Protein AF-A0A381DKE2-F1 (afdb_monomer)

Organism: NCBI:txid32024

pLDDT: mean 76.67, std 18.4, range [36.5, 98.44]

Nearest PDB structures (foldseek):
  4m34-assembly1_A  TM=2.739E-01  e=2.394E+00  Mycolicibacterium smegmatis MC2 155
  8e2i-assembly1_F  TM=2.859E-01  e=5.414E+00  Homo sapiens

Sequence (138 aa):
MNLGLMITIAAMVAIVMYIQINKLTKKIDEDPNDTSVYNKFCEAINNELMGFKEQFLNDESLNLISKSEFDSKIDDFIKELKFIQTMNANRKDSKIWENSLFTFLDKIDKFINTNTKNGEENADRLRNNLMLTYKKEM

Solvent-accessible surface area (backbone atoms only — not comparable to full-atom values): 7718 Å² total; per-residue (Å²): 137,62,78,77,63,79,63,62,53,71,52,47,57,52,45,55,49,55,63,43,48,62,55,47,50,58,53,28,72,76,42,58,76,66,57,63,64,59,53,54,50,50,51,53,52,50,52,52,51,52,50,49,56,67,67,48,77,44,47,88,49,31,67,80,51,49,42,68,58,49,46,54,51,47,53,50,49,51,52,52,50,54,48,54,49,62,74,39,71,86,51,71,47,65,67,60,52,48,54,52,50,52,59,50,49,55,53,52,40,52,49,42,34,65,34,30,61,64,10,65,61,54,30,51,48,54,55,50,51,55,51,51,5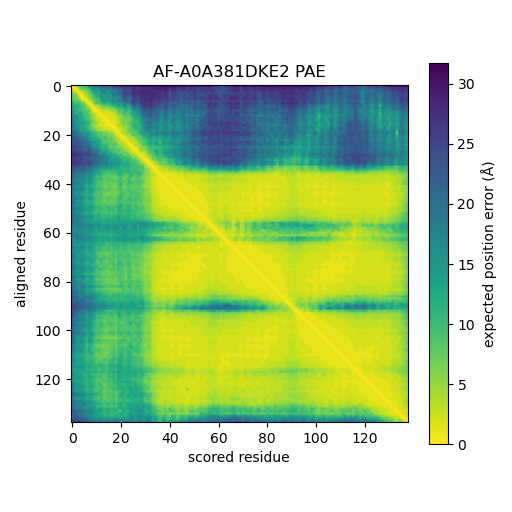4,51,66,71,79,107

Structure (mmCIF, N/CA/C/O backbone):
data_AF-A0A381DKE2-F1
#
_entry.id   AF-A0A381DKE2-F1
#
loop_
_atom_site.group_PDB
_atom_site.id
_atom_site.type_symbol
_atom_site.label_atom_id
_atom_site.label_alt_id
_atom_site.label_comp_id
_atom_site.label_asym_id
_atom_site.label_entity_id
_atom_site.label_seq_id
_atom_site.pdbx_PDB_ins_code
_atom_site.Cartn_x
_atom_site.Cartn_y
_atom_site.Cartn_z
_atom_site.occupancy
_atom_site.B_iso_or_equiv
_atom_site.auth_seq_id
_atom_site.auth_comp_id
_atom_site.auth_asym_id
_atom_site.auth_atom_id
_atom_site.pdbx_PDB_model_num
ATOM 1 N N . MET A 1 1 ? -10.832 -22.334 9.870 1.00 43.00 1 MET A N 1
ATOM 2 C CA . MET A 1 1 ? -9.528 -21.766 9.470 1.00 43.00 1 MET A CA 1
ATOM 3 C C . MET A 1 1 ? -8.813 -22.823 8.642 1.00 43.00 1 MET A C 1
ATOM 5 O O . MET A 1 1 ? -8.407 -23.835 9.195 1.00 43.00 1 MET A O 1
ATOM 9 N N . ASN A 1 2 ? -8.831 -22.687 7.314 1.00 36.50 2 ASN A N 1
ATOM 10 C CA . ASN A 1 2 ? -8.395 -23.739 6.395 1.00 36.50 2 ASN A CA 1
ATOM 11 C C . ASN A 1 2 ? -6.959 -23.442 5.945 1.00 36.50 2 ASN A C 1
ATOM 13 O O . ASN A 1 2 ? -6.713 -22.413 5.320 1.00 36.50 2 ASN A O 1
ATOM 17 N N . LEU A 1 3 ? -6.020 -24.333 6.269 1.00 38.75 3 LEU A N 1
ATOM 18 C CA . LEU A 1 3 ? -4.583 -24.176 6.000 1.00 38.75 3 LEU A CA 1
ATOM 19 C C . LEU A 1 3 ? -4.277 -23.967 4.499 1.00 38.75 3 LEU A C 1
ATOM 21 O O . LEU A 1 3 ? -3.281 -23.342 4.150 1.00 38.75 3 LEU A O 1
ATOM 25 N N . GLY A 1 4 ? -5.172 -24.427 3.616 1.00 37.81 4 GLY A N 1
ATOM 26 C CA . GLY A 1 4 ? -5.076 -24.240 2.165 1.00 37.81 4 GLY A CA 1
ATOM 27 C C . GLY A 1 4 ? -5.299 -22.806 1.661 1.00 37.81 4 GLY A C 1
ATOM 28 O O . GLY A 1 4 ? -4.842 -22.502 0.568 1.00 37.81 4 GLY A O 1
ATOM 29 N N . LEU A 1 5 ? -5.942 -21.919 2.436 1.00 43.44 5 LEU A N 1
ATOM 30 C CA . LEU A 1 5 ? -6.198 -20.520 2.035 1.00 43.44 5 LEU A CA 1
ATOM 31 C C . LEU A 1 5 ? -5.060 -19.560 2.423 1.00 43.44 5 LEU A C 1
ATOM 33 O O . LEU A 1 5 ? -4.839 -18.560 1.745 1.00 43.44 5 LEU A O 1
ATOM 37 N N . MET A 1 6 ? -4.274 -19.891 3.455 1.00 43.72 6 MET A N 1
ATOM 38 C CA . MET A 1 6 ? -3.116 -19.081 3.871 1.00 43.72 6 MET A CA 1
ATOM 39 C C . MET A 1 6 ? -1.953 -19.122 2.865 1.00 43.72 6 MET A C 1
ATOM 41 O O . MET A 1 6 ? -1.074 -18.266 2.915 1.00 43.72 6 MET A O 1
ATOM 45 N N . ILE A 1 7 ? -1.942 -20.088 1.939 1.00 41.53 7 ILE A N 1
ATOM 46 C CA . ILE A 1 7 ? -0.873 -20.245 0.939 1.00 41.53 7 ILE A CA 1
ATOM 47 C C . ILE A 1 7 ? -1.134 -19.418 -0.338 1.00 41.53 7 ILE A C 1
ATOM 49 O O . ILE A 1 7 ? -0.214 -19.202 -1.124 1.00 41.53 7 ILE A O 1
ATOM 53 N N . THR A 1 8 ? -2.337 -18.884 -0.568 1.00 51.84 8 THR A N 1
ATOM 54 C CA . THR A 1 8 ? -2.734 -18.522 -1.943 1.00 51.84 8 THR A CA 1
ATOM 55 C C . THR A 1 8 ? -2.773 -17.045 -2.333 1.00 51.84 8 THR A C 1
ATOM 57 O O . THR A 1 8 ? -3.066 -16.788 -3.494 1.00 51.84 8 THR A O 1
ATOM 60 N N . ILE A 1 9 ? -2.412 -16.065 -1.493 1.00 47.19 9 ILE A N 1
ATOM 61 C CA . ILE A 1 9 ? -2.517 -14.644 -1.923 1.00 47.19 9 ILE A CA 1
ATOM 62 C C . ILE A 1 9 ? -1.202 -13.853 -1.855 1.00 47.19 9 ILE A C 1
ATOM 64 O O . ILE A 1 9 ? -0.867 -13.158 -2.817 1.00 47.19 9 ILE A O 1
ATOM 68 N N . ALA A 1 10 ? -0.365 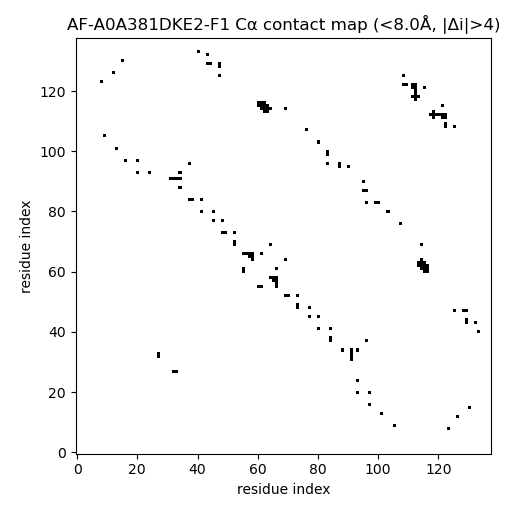-14.058 -0.833 1.00 45.19 10 ALA A N 1
ATOM 69 C CA . ALA A 1 10 ? 1.006 -13.525 -0.829 1.00 45.19 10 ALA A CA 1
ATOM 70 C C . ALA A 1 10 ? 1.831 -14.067 -2.016 1.00 45.19 10 ALA A C 1
ATOM 72 O O . ALA A 1 10 ? 2.601 -13.338 -2.644 1.00 45.19 10 ALA A O 1
ATOM 73 N N . ALA A 1 11 ? 1.586 -15.329 -2.391 1.00 52.59 11 ALA A N 1
ATOM 74 C CA . ALA A 1 11 ? 2.143 -15.929 -3.593 1.00 52.59 11 ALA A CA 1
ATOM 75 C C . ALA A 1 11 ? 1.633 -15.241 -4.867 1.00 52.59 11 ALA A C 1
ATOM 77 O O . ALA A 1 11 ? 2.424 -15.046 -5.773 1.00 52.59 11 ALA A O 1
ATOM 78 N N . MET A 1 12 ? 0.369 -14.805 -4.950 1.00 50.06 12 MET A N 1
ATOM 79 C CA . MET A 1 12 ? -0.143 -14.121 -6.147 1.00 50.06 12 MET A CA 1
ATOM 80 C C . MET A 1 12 ? 0.467 -12.731 -6.343 1.00 50.06 12 MET A C 1
ATOM 82 O O . MET A 1 12 ? 0.810 -12.389 -7.467 1.00 50.06 12 MET A O 1
ATOM 86 N N . VAL A 1 13 ? 0.685 -11.95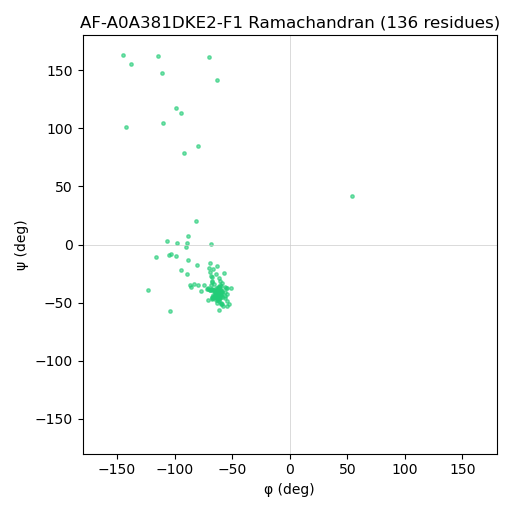5 -5.281 1.00 50.75 13 VAL A N 1
ATOM 87 C CA . VAL A 1 13 ? 1.357 -10.643 -5.374 1.00 50.75 13 VAL A CA 1
ATOM 88 C C . VAL A 1 13 ? 2.824 -10.809 -5.781 1.00 50.75 13 VAL A C 1
ATOM 90 O O . VAL A 1 13 ? 3.302 -10.118 -6.682 1.00 50.75 13 VAL A O 1
ATOM 93 N N . ALA A 1 14 ? 3.513 -11.790 -5.189 1.00 50.75 14 ALA A N 1
ATOM 94 C CA . ALA A 1 14 ? 4.873 -12.166 -5.566 1.00 50.75 14 ALA A CA 1
ATOM 95 C C . ALA A 1 14 ? 4.955 -12.705 -7.004 1.00 50.75 14 ALA A C 1
ATOM 97 O O . ALA A 1 14 ? 5.873 -12.350 -7.730 1.00 50.75 14 ALA A O 1
ATOM 98 N N . ILE A 1 15 ? 3.992 -13.523 -7.439 1.00 51.44 15 ILE A N 1
ATOM 99 C CA . ILE A 1 15 ? 3.915 -14.117 -8.783 1.00 51.44 15 ILE A CA 1
ATOM 100 C C . ILE A 1 15 ? 3.557 -13.058 -9.830 1.00 51.44 15 ILE A C 1
ATOM 102 O O . ILE A 1 15 ? 4.110 -13.082 -10.921 1.00 51.44 15 ILE A O 1
ATOM 106 N N . VAL A 1 16 ? 2.678 -12.102 -9.527 1.00 51.00 16 VAL A N 1
ATOM 107 C CA . VAL A 1 16 ? 2.321 -10.999 -10.436 1.00 51.00 16 VAL A CA 1
ATOM 108 C C . VAL A 1 16 ? 3.469 -10.007 -10.578 1.00 51.00 16 VAL A C 1
ATOM 110 O O . VAL A 1 16 ? 3.715 -9.550 -11.696 1.00 51.00 16 VAL A O 1
ATOM 113 N N . MET A 1 17 ? 4.205 -9.724 -9.496 1.00 51.91 17 MET A N 1
ATOM 114 C CA . MET A 1 17 ? 5.487 -9.030 -9.602 1.00 51.91 17 MET A CA 1
ATOM 115 C C . MET A 1 17 ? 6.463 -9.876 -10.433 1.00 51.91 17 MET A C 1
ATOM 117 O O . MET A 1 17 ? 6.868 -9.437 -11.497 1.00 51.91 17 MET A O 1
ATOM 121 N N . TYR A 1 18 ? 6.741 -11.130 -10.072 1.00 49.62 18 TYR A N 1
ATOM 122 C CA . TYR A 1 18 ? 7.695 -12.018 -10.760 1.00 49.62 18 TYR A CA 1
ATOM 123 C C . TYR A 1 18 ? 7.422 -12.229 -12.265 1.00 49.62 18 TYR A C 1
ATOM 125 O O . TYR A 1 18 ? 8.335 -12.148 -13.087 1.00 49.62 18 TYR A O 1
ATOM 133 N N . ILE A 1 19 ? 6.168 -12.460 -12.666 1.00 53.06 19 ILE A N 1
ATOM 134 C CA . ILE A 1 19 ? 5.773 -12.664 -14.072 1.00 53.06 19 ILE A CA 1
ATOM 135 C C . ILE A 1 19 ? 5.957 -11.379 -14.892 1.00 53.06 19 ILE A C 1
ATOM 137 O O . ILE A 1 19 ? 6.271 -11.450 -16.083 1.00 53.06 19 ILE A O 1
ATOM 141 N N . GLN A 1 20 ? 5.772 -10.206 -14.283 1.00 45.78 20 GLN A N 1
ATOM 142 C CA . GLN A 1 20 ? 5.862 -8.924 -14.983 1.00 45.78 20 GLN A CA 1
ATOM 143 C C . GLN A 1 20 ? 7.247 -8.285 -14.890 1.00 45.78 20 GLN A C 1
ATOM 145 O O . GLN A 1 20 ? 7.621 -7.576 -15.816 1.00 45.78 20 GLN A O 1
ATOM 150 N N . ILE A 1 21 ? 8.055 -8.657 -13.897 1.00 49.69 21 ILE A N 1
ATOM 151 C CA . ILE A 1 21 ? 9.501 -8.420 -13.839 1.00 49.69 21 ILE A CA 1
ATOM 152 C C . ILE A 1 21 ? 10.179 -8.969 -15.094 1.00 49.69 21 ILE A C 1
ATOM 154 O O . ILE A 1 21 ? 10.956 -8.263 -15.719 1.00 49.69 21 ILE A O 1
ATOM 158 N N . ASN A 1 22 ? 9.816 -10.164 -15.570 1.00 44.88 22 ASN A N 1
ATOM 159 C CA . ASN A 1 22 ? 10.382 -10.705 -16.814 1.00 44.88 22 ASN A CA 1
ATOM 160 C C . ASN A 1 22 ? 9.931 -9.969 -18.092 1.00 44.88 22 ASN A C 1
ATOM 162 O O . ASN A 1 22 ? 10.628 -10.029 -19.104 1.00 44.88 22 ASN A O 1
ATOM 166 N N . LYS A 1 23 ? 8.777 -9.285 -18.088 1.00 50.22 23 LYS A N 1
ATOM 167 C CA . LYS A 1 23 ? 8.326 -8.460 -19.229 1.00 50.22 23 LYS A CA 1
ATOM 168 C C . LYS A 1 23 ? 8.876 -7.034 -19.165 1.00 50.22 23 LYS A C 1
ATOM 170 O O . LYS A 1 23 ? 9.203 -6.475 -20.205 1.00 50.22 23 LYS A O 1
ATOM 175 N N . LEU A 1 24 ? 9.021 -6.484 -17.963 1.00 47.03 24 LEU A N 1
ATOM 176 C CA . LEU A 1 24 ? 9.695 -5.217 -17.708 1.00 47.03 24 LEU A CA 1
ATOM 177 C C . LEU A 1 24 ? 11.182 -5.305 -17.979 1.00 47.03 24 LEU A C 1
ATOM 179 O O . LEU A 1 24 ? 11.698 -4.451 -18.677 1.00 47.03 24 LEU A O 1
ATOM 183 N N . THR A 1 25 ? 11.840 -6.370 -17.523 1.00 47.72 25 THR A N 1
ATOM 184 C CA . THR A 1 25 ? 13.248 -6.648 -17.826 1.00 47.72 25 THR A CA 1
ATOM 185 C C . THR A 1 25 ? 13.467 -6.666 -19.334 1.00 47.72 25 THR A C 1
ATOM 187 O O . THR A 1 25 ? 14.431 -6.083 -19.786 1.00 47.72 25 THR A O 1
ATOM 190 N N . LYS A 1 26 ? 12.521 -7.181 -20.136 1.00 48.31 26 LYS A N 1
ATOM 191 C CA . LYS A 1 26 ? 12.607 -7.116 -21.606 1.00 48.31 26 LYS A CA 1
ATOM 192 C C . LYS A 1 26 ? 12.476 -5.710 -22.213 1.00 48.31 26 LYS A C 1
ATOM 194 O O . LYS A 1 26 ? 13.051 -5.485 -23.266 1.00 48.31 26 LYS A O 1
ATOM 199 N N . LYS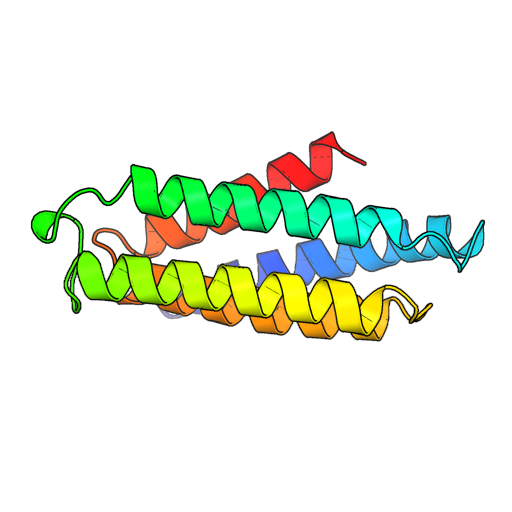 A 1 27 ? 11.722 -4.784 -21.604 1.00 48.75 27 LYS A N 1
ATOM 200 C CA . LYS A 1 27 ? 11.672 -3.363 -22.028 1.00 48.75 27 LYS A CA 1
ATOM 201 C C . LYS A 1 27 ? 12.880 -2.575 -21.503 1.00 48.75 27 LYS A C 1
ATOM 203 O O . LYS A 1 27 ? 13.403 -1.714 -22.194 1.00 48.75 27 LYS A O 1
ATOM 208 N N . ILE A 1 28 ? 13.352 -2.911 -20.306 1.00 48.84 28 ILE A N 1
ATOM 209 C CA . ILE A 1 28 ? 14.600 -2.414 -19.711 1.00 48.84 28 ILE A CA 1
ATOM 210 C C . ILE A 1 28 ? 15.810 -2.952 -20.501 1.00 48.84 28 ILE A C 1
ATOM 212 O O . ILE A 1 28 ? 16.824 -2.281 -20.593 1.00 48.84 28 ILE A O 1
ATOM 216 N N . ASP A 1 29 ? 15.712 -4.112 -21.153 1.00 48.31 29 ASP A N 1
ATOM 217 C CA . ASP A 1 29 ? 16.738 -4.600 -22.084 1.00 48.31 29 ASP A CA 1
ATOM 218 C C . ASP A 1 29 ? 16.839 -3.707 -23.344 1.00 48.31 29 ASP A C 1
ATOM 220 O O . ASP A 1 29 ? 17.885 -3.695 -23.991 1.00 48.31 29 ASP A O 1
ATOM 224 N N . GLU A 1 30 ? 15.794 -2.931 -23.683 1.00 57.44 30 GLU A N 1
ATOM 225 C CA . GLU A 1 30 ? 15.816 -1.932 -24.767 1.00 57.44 30 GLU A CA 1
ATOM 226 C C . GLU A 1 30 ? 16.369 -0.566 -24.296 1.00 57.44 30 GLU A C 1
ATOM 228 O O . GLU A 1 30 ? 17.118 0.066 -25.043 1.00 57.44 30 GLU A O 1
ATOM 233 N N . ASP A 1 31 ? 16.083 -0.138 -23.054 1.00 56.69 31 ASP A N 1
ATOM 234 C CA . ASP A 1 31 ? 16.784 0.959 -22.356 1.00 56.69 31 ASP A CA 1
ATOM 235 C C . ASP A 1 31 ? 16.963 0.654 -20.852 1.00 56.69 31 ASP A C 1
ATOM 237 O O . ASP A 1 31 ? 16.041 0.863 -20.052 1.00 56.69 31 ASP A O 1
ATOM 241 N N . PRO A 1 32 ? 18.161 0.217 -20.417 1.00 53.38 32 PRO A N 1
ATOM 242 C CA . PRO A 1 32 ? 18.411 -0.175 -19.029 1.00 53.38 32 PRO A CA 1
ATOM 243 C C . PRO A 1 32 ? 18.372 0.991 -18.030 1.00 53.38 32 PRO A C 1
ATOM 245 O O . PRO A 1 32 ? 18.590 0.798 -16.833 1.00 53.38 32 PRO A O 1
ATOM 248 N N . ASN A 1 33 ? 18.110 2.213 -18.501 1.00 54.09 33 ASN A N 1
ATOM 249 C CA . ASN A 1 33 ? 17.965 3.406 -17.674 1.00 54.09 33 ASN A CA 1
ATOM 250 C C . ASN A 1 33 ? 16.510 3.777 -17.380 1.00 54.09 33 ASN A C 1
ATOM 252 O O . ASN A 1 33 ? 16.293 4.668 -16.554 1.00 54.09 33 ASN A O 1
ATOM 256 N N . ASP A 1 34 ? 15.526 3.143 -18.026 1.00 66.12 34 ASP A N 1
ATOM 257 C CA . ASP A 1 34 ? 14.123 3.516 -17.855 1.00 66.12 34 ASP A CA 1
ATOM 258 C C . ASP A 1 34 ? 13.531 2.927 -16.562 1.00 66.12 34 ASP A C 1
ATOM 260 O O . ASP A 1 34 ? 12.894 1.874 -16.531 1.00 66.12 34 ASP A O 1
ATOM 264 N N . THR A 1 35 ? 13.740 3.642 -15.456 1.00 68.69 35 THR A N 1
ATOM 265 C CA . THR A 1 35 ? 13.127 3.354 -14.150 1.00 68.69 35 THR A CA 1
ATOM 266 C C . THR A 1 35 ? 11.763 4.036 -13.974 1.00 68.69 35 THR A C 1
ATOM 268 O O . THR A 1 35 ? 11.177 3.973 -12.888 1.00 68.69 35 THR A O 1
ATOM 271 N N . SER A 1 36 ? 11.213 4.673 -15.021 1.00 76.25 36 SER A N 1
ATOM 272 C CA . SER A 1 36 ? 9.949 5.428 -14.947 1.00 76.25 36 SER A CA 1
ATOM 273 C C . SER A 1 36 ? 8.766 4.554 -14.532 1.00 76.25 36 SER A C 1
ATOM 275 O O . SER A 1 36 ? 7.873 5.008 -13.816 1.00 76.25 36 SER A O 1
ATOM 277 N N . VAL A 1 37 ? 8.806 3.274 -14.900 1.00 75.62 37 VAL A N 1
ATOM 278 C CA . VAL A 1 37 ? 7.846 2.263 -14.469 1.00 75.62 37 VAL A CA 1
ATOM 279 C C . VAL A 1 37 ? 7.726 2.173 -12.949 1.00 75.62 37 VAL A C 1
ATOM 281 O O . VAL A 1 37 ? 6.615 2.175 -12.415 1.00 75.62 37 VAL A O 1
ATOM 284 N N . TYR A 1 38 ? 8.853 2.091 -12.244 1.00 80.69 38 TYR A N 1
ATOM 285 C CA . TYR A 1 38 ? 8.839 1.934 -10.795 1.00 80.69 38 TYR A CA 1
ATOM 286 C C . TYR A 1 38 ? 8.307 3.201 -10.132 1.00 80.69 38 TYR A C 1
ATOM 288 O O . TYR A 1 38 ? 7.547 3.112 -9.172 1.00 80.69 38 TYR A O 1
ATOM 296 N N . ASN A 1 39 ? 8.604 4.373 -10.702 1.00 83.88 39 ASN A N 1
ATOM 297 C CA . ASN A 1 39 ? 8.041 5.635 -10.232 1.00 83.88 39 ASN A CA 1
ATOM 298 C C . ASN A 1 39 ? 6.511 5.670 -10.362 1.00 83.88 39 ASN A C 1
ATOM 300 O O . ASN A 1 39 ? 5.843 5.966 -9.373 1.00 83.88 39 ASN A O 1
ATOM 304 N N . LYS A 1 40 ? 5.950 5.275 -11.514 1.00 82.25 40 LYS A N 1
ATOM 305 C CA . LYS A 1 40 ? 4.489 5.155 -11.698 1.00 82.25 40 LYS A CA 1
ATOM 306 C C . LYS A 1 40 ? 3.861 4.156 -10.730 1.00 82.25 40 LYS A C 1
ATOM 308 O O . LYS A 1 40 ? 2.777 4.382 -10.199 1.00 82.25 40 LYS A O 1
ATOM 313 N N . PHE A 1 41 ? 4.536 3.037 -10.477 1.00 83.50 41 PHE A N 1
ATOM 314 C CA . PHE A 1 41 ? 4.021 2.049 -9.537 1.00 83.50 41 PHE A CA 1
ATOM 315 C C . PHE A 1 41 ? 4.025 2.573 -8.097 1.00 83.50 41 PHE A C 1
ATOM 317 O O . PHE A 1 41 ? 3.056 2.382 -7.368 1.00 83.50 41 PHE A O 1
ATOM 324 N N . CYS A 1 42 ? 5.059 3.309 -7.692 1.00 88.38 42 CYS A N 1
ATOM 325 C CA . CYS A 1 42 ? 5.057 4.009 -6.414 1.00 88.38 42 CYS A CA 1
ATOM 326 C C . CYS A 1 42 ? 3.934 5.059 -6.322 1.00 88.38 42 CYS A C 1
ATOM 328 O O . CYS A 1 42 ? 3.313 5.178 -5.270 1.00 88.38 42 CYS A O 1
ATOM 330 N N . GLU A 1 43 ? 3.612 5.782 -7.398 1.00 89.12 43 GLU A N 1
ATOM 331 C CA . GLU A 1 43 ? 2.443 6.678 -7.413 1.00 89.12 43 GLU A CA 1
ATOM 332 C C . GLU A 1 43 ? 1.135 5.910 -7.172 1.00 89.12 43 GLU A C 1
ATOM 334 O O . GLU A 1 43 ? 0.321 6.326 -6.347 1.00 89.12 43 GLU A O 1
ATOM 339 N N . ALA A 1 44 ? 0.960 4.748 -7.810 1.00 86.94 44 ALA A N 1
ATOM 340 C CA . ALA A 1 44 ? -0.198 3.884 -7.579 1.00 86.94 44 ALA A CA 1
ATOM 341 C C . ALA A 1 44 ? -0.299 3.422 -6.114 1.00 86.94 44 ALA A C 1
ATOM 343 O O . ALA A 1 44 ? -1.376 3.480 -5.522 1.00 86.94 44 ALA A O 1
ATOM 344 N N . ILE A 1 45 ? 0.821 3.021 -5.503 1.00 90.38 45 ILE A N 1
ATOM 345 C CA . ILE A 1 45 ? 0.853 2.625 -4.088 1.00 90.38 45 ILE A CA 1
ATOM 346 C C . ILE A 1 45 ? 0.501 3.804 -3.178 1.00 90.38 45 ILE A C 1
ATOM 348 O O . ILE A 1 45 ? -0.285 3.647 -2.246 1.00 90.38 45 ILE A O 1
ATOM 352 N N . ASN A 1 46 ? 1.040 4.992 -3.455 1.00 93.81 46 ASN A N 1
ATOM 353 C CA . ASN A 1 46 ? 0.705 6.195 -2.701 1.00 93.81 46 ASN A CA 1
ATOM 354 C C . ASN A 1 46 ? -0.799 6.508 -2.770 1.00 93.81 46 ASN A C 1
ATOM 356 O O . ASN A 1 46 ? -1.397 6.845 -1.751 1.00 93.81 46 ASN A O 1
ATOM 360 N N . ASN A 1 47 ? -1.420 6.359 -3.941 1.00 92.81 47 ASN A N 1
ATOM 361 C CA . ASN A 1 47 ? -2.854 6.594 -4.107 1.00 92.81 47 ASN A CA 1
ATOM 362 C C . ASN A 1 47 ? -3.703 5.600 -3.302 1.00 92.81 47 ASN A C 1
ATOM 364 O O . ASN A 1 47 ? -4.657 6.017 -2.650 1.00 92.81 47 ASN A O 1
ATOM 368 N N . GLU A 1 48 ? -3.335 4.316 -3.272 1.00 90.75 48 GLU A N 1
ATOM 369 C CA . GLU A 1 48 ? -4.022 3.325 -2.427 1.00 90.75 48 GLU A CA 1
ATOM 370 C C . GLU A 1 48 ? -3.878 3.640 -0.932 1.00 90.75 48 GLU A C 1
ATOM 372 O O . GLU A 1 48 ? -4.850 3.562 -0.180 1.00 90.75 48 GLU A O 1
ATOM 377 N N . LEU A 1 49 ? -2.682 4.049 -0.493 1.00 94.75 49 LEU A N 1
ATOM 378 C CA . LEU A 1 49 ? -2.442 4.465 0.892 1.00 94.75 49 LEU A CA 1
ATOM 379 C C . LEU A 1 49 ? -3.320 5.663 1.280 1.00 94.75 49 LEU A C 1
ATOM 381 O O . LEU A 1 49 ? -3.947 5.650 2.340 1.00 94.75 49 LEU A O 1
ATOM 385 N N . MET A 1 50 ? -3.419 6.669 0.409 1.00 94.81 50 MET A N 1
ATOM 386 C CA . MET A 1 50 ? -4.314 7.811 0.616 1.00 94.81 50 MET A CA 1
ATOM 387 C C . MET A 1 50 ? -5.785 7.380 0.656 1.00 94.81 50 MET A C 1
ATOM 389 O O . MET A 1 50 ? -6.507 7.773 1.572 1.00 94.81 50 MET A O 1
ATOM 393 N N . GLY A 1 51 ? -6.206 6.500 -0.256 1.00 93.00 51 GLY A N 1
ATOM 394 C CA . GLY A 1 51 ? -7.561 5.947 -0.277 1.00 93.00 51 GLY A CA 1
ATOM 395 C C . GLY A 1 51 ? -7.926 5.201 1.010 1.00 93.00 51 GLY A C 1
ATOM 396 O O . GLY A 1 51 ? -9.065 5.273 1.468 1.00 93.00 51 GLY A O 1
ATOM 397 N N . PHE A 1 52 ? -6.965 4.547 1.668 1.00 92.25 52 PHE A N 1
ATOM 398 C CA . PHE A 1 52 ? -7.206 3.947 2.980 1.00 92.25 52 PHE A CA 1
ATOM 399 C C . PHE A 1 52 ? -7.447 4.977 4.086 1.00 92.25 52 PHE A C 1
ATOM 401 O O . PHE A 1 52 ? -8.322 4.753 4.925 1.00 92.25 52 PHE A O 1
ATOM 408 N N . LYS A 1 53 ? -6.745 6.120 4.089 1.00 91.38 53 LYS A N 1
ATOM 409 C CA . LYS A 1 53 ? -7.033 7.200 5.054 1.00 91.38 53 LYS A CA 1
ATOM 410 C C . LYS A 1 53 ? -8.452 7.738 4.883 1.00 91.38 53 LYS A C 1
ATOM 412 O O . LYS A 1 53 ? -9.093 8.067 5.881 1.00 91.38 53 LYS A O 1
ATOM 417 N N . GLU A 1 54 ? -8.924 7.813 3.640 1.00 90.69 54 GLU A N 1
ATOM 418 C CA . GLU A 1 54 ? -10.272 8.271 3.289 1.00 90.69 54 GLU A CA 1
ATOM 419 C C . GLU A 1 54 ? -11.355 7.235 3.610 1.00 90.69 54 GLU A C 1
ATOM 421 O O . GLU A 1 54 ? -12.451 7.604 4.019 1.00 90.69 54 GLU A O 1
ATOM 426 N N . GLN A 1 55 ? -11.065 5.941 3.460 1.00 89.19 55 GLN A N 1
ATOM 427 C CA . GLN A 1 55 ? -12.019 4.877 3.777 1.00 89.19 55 GLN A CA 1
ATOM 428 C C . GLN A 1 55 ? -12.236 4.723 5.284 1.00 89.19 55 GLN A C 1
ATOM 430 O O . GLN A 1 55 ? -13.371 4.592 5.743 1.00 89.19 55 GLN A O 1
ATOM 435 N N . PHE A 1 56 ? -11.153 4.669 6.057 1.00 89.12 56 PHE A N 1
ATOM 436 C CA . PHE A 1 56 ? -11.219 4.392 7.487 1.00 89.12 56 PHE A CA 1
ATOM 437 C C . PHE A 1 56 ? -11.322 5.706 8.251 1.00 89.12 56 PHE A C 1
ATOM 439 O O . PHE A 1 56 ? -10.318 6.196 8.745 1.00 89.12 56 PHE A O 1
ATOM 446 N N . LEU A 1 57 ? -12.507 6.320 8.308 1.00 81.19 57 LEU A N 1
ATOM 447 C CA . LEU A 1 57 ? -12.692 7.658 8.898 1.00 81.19 57 LEU A CA 1
ATOM 448 C C . LEU A 1 57 ? -12.778 7.671 10.431 1.00 81.19 57 LEU A C 1
ATOM 450 O O . LEU A 1 57 ? -12.629 8.729 11.037 1.00 81.19 57 LEU A O 1
ATOM 454 N N . ASN A 1 58 ? -13.038 6.524 11.060 1.00 80.94 58 ASN A N 1
ATOM 455 C CA . ASN A 1 58 ? -13.264 6.424 12.499 1.00 80.94 58 ASN A CA 1
ATOM 456 C C . ASN A 1 58 ? -12.703 5.124 13.095 1.00 80.94 58 ASN A C 1
ATOM 458 O O . ASN A 1 58 ? -12.457 4.145 12.386 1.00 80.94 58 ASN A O 1
ATOM 462 N N . ASP A 1 59 ? -12.551 5.116 14.419 1.00 82.94 59 ASP A N 1
ATOM 463 C CA . ASP A 1 59 ? -12.034 3.973 15.184 1.00 82.94 59 ASP A CA 1
ATOM 464 C C . ASP A 1 59 ? -12.919 2.727 15.040 1.00 82.94 59 ASP A C 1
ATOM 466 O O . ASP A 1 59 ? -12.429 1.603 15.079 1.00 82.94 59 ASP A O 1
ATOM 470 N N . GLU A 1 60 ? -14.223 2.902 14.802 1.00 86.12 60 GLU A N 1
ATOM 471 C CA . GLU A 1 60 ? -15.164 1.792 14.618 1.00 86.12 60 GLU A CA 1
ATOM 472 C C . GLU A 1 60 ? -14.856 0.940 13.386 1.00 86.12 60 GLU A C 1
ATOM 474 O O . GLU A 1 60 ? -15.334 -0.187 13.299 1.00 86.12 60 GLU A O 1
ATOM 479 N N . SER A 1 61 ? -14.080 1.448 12.433 1.00 86.06 61 SER A N 1
ATOM 480 C CA . SER A 1 61 ? -13.646 0.710 11.245 1.00 86.06 61 SER A CA 1
ATOM 481 C C . SER A 1 61 ? -12.317 -0.044 11.441 1.00 86.06 61 SER A C 1
ATOM 483 O O . SER A 1 61 ? -11.879 -0.788 10.558 1.00 86.06 61 SER A O 1
ATOM 485 N N . LEU A 1 62 ? -11.704 0.099 12.620 1.00 90.56 62 LEU A N 1
ATOM 486 C CA . LEU A 1 62 ? -10.400 -0.443 12.991 1.00 90.56 62 LEU A CA 1
ATOM 487 C C . LEU A 1 62 ? -10.530 -1.499 14.102 1.00 90.56 62 LEU A C 1
ATOM 489 O O . LEU A 1 62 ? -11.560 -1.608 14.769 1.00 90.56 62 LEU A O 1
ATOM 493 N N . ASN A 1 63 ? -9.487 -2.316 14.267 1.00 87.00 63 ASN A N 1
ATOM 494 C CA . ASN A 1 63 ? -9.464 -3.403 15.254 1.00 87.00 63 ASN A CA 1
ATOM 495 C C . ASN A 1 63 ? -8.615 -3.075 16.484 1.00 87.00 63 ASN A C 1
ATOM 497 O O . ASN A 1 63 ? -9.086 -3.192 17.610 1.00 87.00 63 ASN A O 1
ATOM 501 N N . LEU A 1 64 ? -7.336 -2.755 16.264 1.00 86.00 64 LEU A N 1
ATOM 502 C CA . LEU A 1 64 ? -6.305 -2.780 17.310 1.00 86.00 64 LEU A CA 1
ATOM 503 C C . LEU A 1 64 ? -5.702 -1.410 17.617 1.00 86.00 64 LEU A C 1
ATOM 505 O O . LEU A 1 64 ? -4.959 -1.286 18.586 1.00 86.00 64 LEU A O 1
ATOM 509 N N . ILE A 1 65 ? -5.988 -0.410 16.786 1.00 92.19 65 ILE A N 1
ATOM 510 C CA . ILE A 1 65 ? -5.384 0.918 16.870 1.00 92.19 65 ILE A CA 1
ATOM 511 C C . ILE A 1 65 ? -6.439 1.996 16.653 1.00 92.19 65 ILE A C 1
ATOM 513 O O . ILE A 1 65 ? -7.455 1.756 15.996 1.00 92.19 65 ILE A O 1
ATOM 517 N N . SER A 1 66 ? -6.172 3.188 17.180 1.00 94.50 66 SER A N 1
ATOM 518 C CA . SER A 1 66 ? -6.976 4.372 16.890 1.00 94.50 66 SER A CA 1
ATOM 519 C C . SER A 1 66 ? -6.775 4.852 15.450 1.00 94.50 66 SER A C 1
ATOM 521 O O . SER A 1 66 ? -5.759 4.581 14.805 1.00 94.50 66 SER A O 1
ATOM 523 N N . LYS A 1 67 ? -7.716 5.654 14.957 1.00 93.75 67 LYS A N 1
ATOM 524 C CA . LYS A 1 67 ? -7.634 6.351 13.672 1.00 93.75 67 LYS A CA 1
ATOM 525 C C . LYS A 1 67 ? -6.389 7.228 13.577 1.00 93.75 67 LYS A C 1
ATOM 527 O O . LYS A 1 67 ? -5.723 7.231 12.547 1.00 93.75 67 LYS A O 1
ATOM 532 N N . SER A 1 68 ? -6.043 7.930 14.654 1.00 94.69 68 SER A N 1
ATOM 533 C CA . SER A 1 68 ? -4.835 8.761 14.704 1.00 94.69 68 SER A CA 1
ATOM 534 C C . SER A 1 68 ? -3.565 7.929 14.484 1.00 94.69 68 SER A C 1
ATOM 536 O O . SER A 1 68 ? -2.718 8.275 13.661 1.00 94.69 68 SER A O 1
ATOM 538 N N . GLU A 1 69 ? -3.458 6.782 15.163 1.00 96.06 69 GLU A N 1
ATOM 539 C CA . GLU A 1 69 ? -2.335 5.854 14.986 1.00 96.06 69 GLU A CA 1
ATOM 540 C C . GLU A 1 69 ? -2.321 5.231 13.587 1.00 96.06 69 GLU A C 1
ATOM 542 O O . GLU A 1 69 ? -1.253 5.103 12.984 1.00 96.06 69 GLU A O 1
ATOM 547 N N . PHE A 1 70 ? -3.495 4.887 13.047 1.00 96.56 70 PHE A N 1
ATOM 548 C CA . PHE A 1 70 ? -3.625 4.377 11.686 1.00 96.56 70 PHE A CA 1
ATOM 549 C C . PHE A 1 70 ? -3.116 5.397 10.662 1.00 96.56 70 PHE A C 1
ATOM 551 O O . PHE A 1 70 ? -2.256 5.067 9.847 1.00 96.56 70 PHE A O 1
ATOM 558 N N . ASP A 1 71 ? -3.575 6.647 10.743 1.00 96.31 71 ASP A N 1
ATOM 559 C CA . ASP A 1 71 ? -3.164 7.720 9.834 1.00 96.31 71 ASP A CA 1
ATOM 560 C C . ASP A 1 71 ? -1.678 8.028 9.934 1.00 96.31 71 ASP A C 1
ATOM 562 O O . ASP A 1 71 ? -1.010 8.143 8.905 1.00 96.31 71 ASP A O 1
ATOM 566 N N . SER A 1 72 ? -1.144 8.088 11.156 1.00 97.50 72 SER A N 1
ATOM 567 C CA . SER A 1 72 ? 0.291 8.258 11.371 1.00 97.50 72 SER A CA 1
ATOM 568 C C . SER A 1 72 ? 1.079 7.129 10.711 1.00 97.50 72 SER A C 1
ATOM 570 O O . SER A 1 72 ? 2.125 7.372 10.108 1.00 97.50 72 SER A O 1
ATOM 572 N N . LYS A 1 73 ? 0.583 5.888 10.791 1.00 97.88 73 LYS A N 1
ATOM 573 C CA . LYS A 1 73 ? 1.274 4.746 10.201 1.00 97.88 73 LYS A CA 1
ATOM 574 C C . LYS A 1 73 ? 1.218 4.754 8.676 1.00 97.88 73 LYS A C 1
ATOM 576 O O . LYS A 1 73 ? 2.221 4.429 8.039 1.00 97.88 73 LYS A O 1
ATOM 581 N N . ILE A 1 74 ? 0.094 5.170 8.092 1.00 97.62 74 ILE A N 1
ATOM 582 C CA . ILE A 1 74 ? -0.004 5.400 6.647 1.00 97.62 74 ILE A CA 1
ATOM 583 C C . ILE A 1 74 ? 0.969 6.502 6.205 1.00 97.62 74 ILE A C 1
ATOM 585 O O . ILE A 1 74 ? 1.684 6.319 5.220 1.00 97.62 74 ILE A O 1
ATOM 589 N N . ASP A 1 75 ? 1.069 7.607 6.948 1.00 97.94 75 ASP A N 1
ATOM 590 C CA . ASP A 1 75 ? 2.004 8.693 6.631 1.00 97.94 75 ASP A CA 1
ATOM 591 C C . ASP A 1 75 ? 3.466 8.228 6.6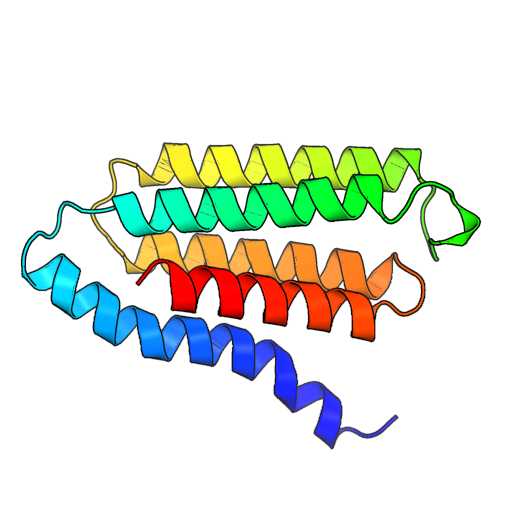88 1.00 97.94 75 ASP A C 1
ATOM 593 O O . ASP A 1 75 ? 4.287 8.629 5.859 1.00 97.94 75 ASP A O 1
ATOM 597 N N . ASP A 1 76 ? 3.801 7.344 7.628 1.00 98.44 76 ASP A N 1
ATOM 598 C CA . ASP A 1 76 ? 5.125 6.730 7.696 1.00 98.44 76 ASP A CA 1
ATOM 599 C C . ASP A 1 76 ? 5.401 5.804 6.506 1.00 98.44 76 ASP A C 1
ATOM 601 O O . ASP A 1 76 ? 6.502 5.849 5.952 1.00 98.44 76 ASP A O 1
ATOM 605 N N . PHE A 1 77 ? 4.411 5.033 6.042 1.00 98.19 77 PHE A N 1
ATOM 606 C CA . PHE A 1 77 ? 4.552 4.251 4.810 1.00 98.19 77 PHE A CA 1
ATOM 607 C C . PHE A 1 77 ? 4.756 5.142 3.584 1.00 98.19 77 PHE A C 1
ATOM 609 O O . PHE A 1 77 ? 5.624 4.856 2.762 1.00 98.19 77 PHE A O 1
ATOM 616 N N . ILE A 1 78 ? 4.032 6.258 3.472 1.00 97.69 78 ILE A N 1
ATOM 617 C CA . ILE A 1 78 ? 4.216 7.218 2.373 1.00 97.69 78 ILE A CA 1
ATOM 618 C C . ILE A 1 78 ? 5.645 7.790 2.379 1.00 97.69 78 ILE A C 1
ATOM 620 O O . ILE A 1 78 ? 6.269 7.921 1.322 1.00 97.69 78 ILE A O 1
ATOM 624 N N . LYS A 1 79 ? 6.206 8.106 3.555 1.00 98.25 79 LYS A N 1
ATOM 625 C CA . LYS A 1 79 ? 7.608 8.553 3.676 1.00 98.25 79 LYS A CA 1
ATOM 626 C C . LYS A 1 79 ? 8.593 7.450 3.280 1.00 98.25 79 LYS A C 1
ATOM 628 O O . LYS A 1 79 ? 9.544 7.730 2.550 1.00 98.25 79 LYS A O 1
ATOM 633 N N . GLU A 1 80 ? 8.369 6.215 3.731 1.00 97.69 80 GLU A N 1
ATOM 634 C CA . GLU A 1 80 ? 9.207 5.062 3.377 1.00 97.69 80 GLU A CA 1
ATOM 635 C C . GLU A 1 80 ? 9.198 4.809 1.860 1.00 97.69 80 GLU A C 1
ATOM 637 O O . GLU A 1 80 ? 10.257 4.630 1.260 1.00 97.69 80 GLU A O 1
ATOM 642 N N . LEU A 1 81 ? 8.036 4.902 1.209 1.00 95.88 81 LEU A N 1
ATOM 643 C CA . LEU A 1 81 ? 7.908 4.772 -0.243 1.00 95.88 81 LEU A CA 1
ATOM 644 C C . LEU A 1 81 ? 8.701 5.846 -0.999 1.00 95.88 81 LEU A C 1
ATOM 646 O O . LEU A 1 81 ? 9.433 5.526 -1.936 1.00 95.88 81 LEU A O 1
ATOM 650 N N . LYS A 1 82 ? 8.621 7.111 -0.564 1.00 95.19 82 LYS A N 1
ATOM 651 C CA . LYS A 1 82 ? 9.418 8.211 -1.141 1.00 95.19 82 LYS A CA 1
ATOM 652 C C . LYS A 1 82 ? 10.918 7.987 -0.973 1.00 95.19 82 LYS A C 1
ATOM 654 O O . LYS A 1 82 ? 11.705 8.323 -1.861 1.00 95.19 82 LYS A O 1
ATOM 659 N N . PHE A 1 83 ? 11.329 7.406 0.153 1.00 94.69 83 PHE A N 1
ATOM 660 C CA . PHE A 1 83 ? 12.721 7.031 0.373 1.00 94.69 83 PHE A CA 1
ATOM 661 C C . PHE A 1 83 ? 13.163 5.927 -0.595 1.00 94.69 83 PHE A C 1
ATOM 663 O O . PHE A 1 83 ? 14.210 6.070 -1.225 1.00 94.69 83 PHE A O 1
ATOM 670 N N . ILE A 1 84 ? 12.347 4.880 -0.784 1.00 91.44 84 ILE A N 1
ATOM 671 C CA . ILE A 1 84 ? 12.593 3.820 -1.778 1.00 91.44 84 ILE A CA 1
ATOM 672 C C . ILE A 1 84 ? 12.737 4.423 -3.180 1.00 91.44 84 ILE A C 1
ATOM 674 O O . ILE A 1 84 ? 13.699 4.096 -3.874 1.00 91.44 84 ILE A O 1
ATOM 678 N N . GLN A 1 85 ? 11.840 5.335 -3.574 1.00 89.81 85 GLN A N 1
ATOM 679 C CA . GLN A 1 85 ? 11.927 6.028 -4.862 1.00 89.81 85 GLN A CA 1
ATOM 680 C C . GLN A 1 85 ? 13.253 6.780 -5.012 1.00 89.81 85 GLN A C 1
ATOM 682 O O . GLN A 1 85 ? 13.989 6.573 -5.972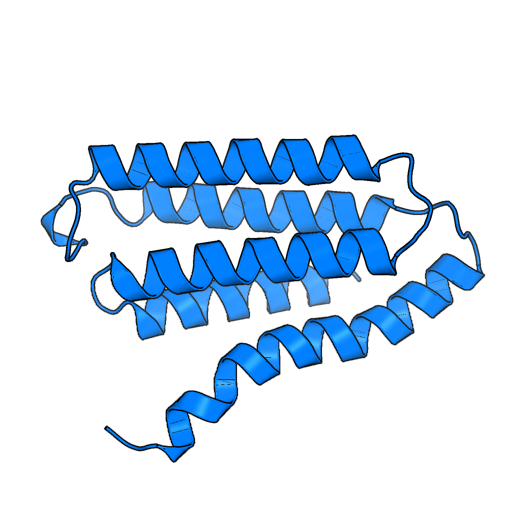 1.00 89.81 85 GLN A O 1
ATOM 687 N N . THR A 1 86 ? 13.594 7.617 -4.032 1.00 90.69 86 THR A N 1
ATOM 688 C CA . THR A 1 86 ? 14.789 8.473 -4.081 1.00 90.69 86 THR A CA 1
ATOM 689 C C . THR A 1 86 ? 16.079 7.651 -4.114 1.00 90.69 86 THR A C 1
ATOM 691 O O . THR A 1 86 ? 16.975 7.920 -4.913 1.00 90.69 86 THR A O 1
ATOM 694 N N . MET A 1 87 ? 16.180 6.623 -3.267 1.00 88.50 87 MET A N 1
ATOM 695 C CA . MET A 1 87 ? 17.383 5.792 -3.141 1.00 88.50 87 MET A CA 1
ATOM 696 C C . MET A 1 87 ? 17.662 4.935 -4.372 1.00 88.50 87 MET A C 1
ATOM 698 O O . MET A 1 87 ? 18.818 4.576 -4.625 1.00 88.50 87 MET A O 1
ATOM 702 N N . ASN A 1 88 ? 16.609 4.596 -5.113 1.00 84.12 88 ASN A N 1
ATOM 703 C CA . ASN A 1 88 ? 16.697 3.728 -6.273 1.00 84.12 88 ASN A CA 1
ATOM 704 C C . ASN A 1 88 ? 16.576 4.489 -7.605 1.00 84.12 88 ASN A C 1
ATOM 706 O O . ASN A 1 88 ? 16.903 3.915 -8.637 1.00 84.12 88 ASN A O 1
ATOM 710 N N . ALA A 1 89 ? 16.223 5.783 -7.606 1.00 77.69 89 ALA A N 1
ATOM 711 C CA . ALA A 1 89 ? 16.102 6.618 -8.812 1.00 77.69 89 ALA A CA 1
ATOM 712 C C . ALA A 1 89 ? 17.336 6.557 -9.730 1.00 77.69 89 ALA A C 1
ATOM 714 O O . ALA A 1 89 ? 17.207 6.509 -10.949 1.00 77.69 89 ALA A O 1
ATOM 715 N N . ASN A 1 90 ? 18.531 6.492 -9.136 1.00 73.12 90 ASN A N 1
ATOM 716 C CA . ASN A 1 90 ? 19.802 6.400 -9.864 1.00 73.12 90 ASN A CA 1
ATOM 717 C C . ASN A 1 90 ? 20.338 4.961 -9.980 1.00 73.12 90 ASN A C 1
ATOM 719 O O . ASN A 1 90 ? 21.425 4.746 -10.520 1.00 73.12 90 ASN A O 1
ATOM 723 N N . ARG A 1 91 ? 19.614 3.970 -9.446 1.00 70.38 91 ARG A N 1
ATOM 724 C CA . ARG A 1 91 ? 19.985 2.555 -9.511 1.00 70.38 91 ARG A CA 1
ATOM 725 C C . ARG A 1 91 ? 19.298 1.916 -10.710 1.00 70.38 91 ARG A C 1
ATOM 727 O O . ARG A 1 91 ? 18.086 1.737 -10.725 1.00 70.38 91 ARG A O 1
ATOM 734 N N . LYS A 1 92 ? 20.109 1.521 -11.688 1.00 67.94 92 LYS A N 1
ATOM 735 C CA . LYS A 1 92 ? 19.694 0.835 -12.925 1.00 67.94 92 LYS A CA 1
ATOM 736 C C . LYS A 1 92 ? 19.475 -0.672 -12.730 1.00 67.94 92 LYS A C 1
ATOM 738 O O . LYS A 1 92 ? 19.576 -1.444 -13.672 1.00 67.94 92 LYS A O 1
ATOM 743 N N . ASP A 1 93 ? 19.263 -1.101 -11.488 1.00 75.69 93 ASP A N 1
ATOM 744 C CA . ASP A 1 93 ? 19.097 -2.509 -11.140 1.00 75.69 93 ASP A CA 1
ATOM 745 C C . ASP A 1 93 ? 17.646 -2.753 -10.730 1.00 75.69 93 ASP A C 1
ATOM 747 O O . ASP A 1 93 ? 17.211 -2.380 -9.633 1.00 75.69 93 ASP A O 1
ATOM 751 N N . SER A 1 94 ? 16.908 -3.379 -11.643 1.00 74.31 94 SER A N 1
ATOM 752 C CA . SER A 1 94 ? 15.511 -3.765 -11.470 1.00 74.31 94 SER A CA 1
ATOM 753 C C . SER A 1 94 ? 15.303 -4.636 -10.231 1.00 74.31 94 SER A C 1
ATOM 755 O O . SER A 1 94 ? 14.352 -4.421 -9.482 1.00 74.31 94 SER A O 1
ATOM 757 N N . LYS A 1 95 ? 16.244 -5.533 -9.911 1.00 77.38 95 LYS A N 1
ATOM 758 C CA . LYS A 1 95 ? 16.122 -6.435 -8.756 1.00 77.38 95 LYS A CA 1
ATOM 759 C C . LYS A 1 95 ? 16.151 -5.681 -7.434 1.00 77.38 95 LYS A C 1
ATOM 761 O O . LYS A 1 95 ? 15.478 -6.077 -6.481 1.00 77.38 95 LYS A O 1
ATOM 766 N N . ILE A 1 96 ? 16.920 -4.591 -7.356 1.00 82.19 96 ILE A N 1
ATOM 767 C CA . ILE A 1 96 ? 16.970 -3.747 -6.154 1.00 82.19 96 ILE A CA 1
ATOM 768 C C . ILE A 1 96 ? 15.623 -3.051 -5.950 1.00 82.19 96 ILE A C 1
ATOM 770 O O . ILE A 1 96 ? 15.095 -3.057 -4.833 1.00 82.19 96 ILE A O 1
ATOM 774 N N . TRP A 1 97 ? 15.050 -2.495 -7.019 1.00 82.88 97 TRP A N 1
ATOM 775 C CA . TRP A 1 97 ? 13.716 -1.896 -6.985 1.00 82.88 97 TRP A CA 1
ATOM 776 C C . TRP A 1 97 ? 12.658 -2.905 -6.546 1.00 82.88 97 TRP A C 1
ATOM 778 O O . TRP A 1 97 ? 11.908 -2.654 -5.604 1.00 82.88 97 TRP A O 1
ATOM 788 N N . GLU A 1 98 ? 12.641 -4.069 -7.186 1.00 76.75 98 GLU A N 1
ATOM 789 C CA . GLU A 1 98 ? 11.655 -5.125 -6.966 1.00 76.75 98 GLU A CA 1
ATOM 790 C C . GLU A 1 98 ? 11.685 -5.656 -5.541 1.00 76.75 98 GLU A C 1
ATOM 792 O O . GLU A 1 98 ? 10.647 -5.722 -4.888 1.00 76.75 98 GLU A O 1
ATOM 797 N N . ASN A 1 99 ? 12.870 -5.978 -5.022 1.00 80.69 99 ASN A N 1
ATOM 798 C CA . ASN A 1 99 ? 13.002 -6.469 -3.657 1.00 80.69 99 ASN A CA 1
ATOM 799 C C . ASN A 1 99 ? 12.564 -5.415 -2.626 1.00 80.69 99 ASN A C 1
ATOM 801 O O . ASN A 1 99 ? 11.908 -5.745 -1.633 1.00 80.69 99 ASN A O 1
ATOM 805 N N . SER A 1 100 ? 12.892 -4.141 -2.875 1.00 87.06 100 SER A N 1
ATOM 806 C CA . SER A 1 100 ? 12.487 -3.032 -2.003 1.00 87.06 100 SER A CA 1
ATOM 807 C C . SER A 1 100 ? 10.967 -2.876 -1.982 1.00 87.06 100 SER A C 1
ATOM 809 O O . SER A 1 100 ? 10.366 -2.801 -0.911 1.00 87.06 100 SER A O 1
ATOM 811 N N . LEU A 1 101 ? 10.338 -2.875 -3.159 1.00 86.25 101 LEU A N 1
ATOM 812 C CA . LEU A 1 101 ? 8.894 -2.713 -3.302 1.00 86.25 101 LEU A CA 1
ATOM 813 C C . LEU A 1 101 ? 8.126 -3.928 -2.781 1.00 86.25 101 LEU A C 1
ATOM 815 O O . LEU A 1 101 ? 7.117 -3.753 -2.108 1.00 86.25 101 LEU A O 1
ATOM 819 N N . PHE A 1 102 ? 8.622 -5.144 -3.011 1.00 82.81 102 PHE A N 1
ATOM 820 C CA . PHE A 1 102 ? 8.034 -6.364 -2.461 1.00 82.81 102 PHE A CA 1
ATOM 821 C C . PHE A 1 102 ? 8.011 -6.330 -0.932 1.00 82.81 102 PHE A C 1
ATOM 823 O O . PHE A 1 102 ? 6.963 -6.512 -0.313 1.00 82.81 102 PHE A O 1
ATOM 830 N N . THR A 1 103 ? 9.161 -6.027 -0.327 1.00 84.88 103 THR A N 1
ATOM 831 C CA . THR A 1 103 ? 9.287 -5.922 1.131 1.00 84.88 103 THR A CA 1
ATOM 832 C C . THR A 1 103 ? 8.368 -4.836 1.687 1.00 84.88 103 THR A C 1
ATOM 834 O O . THR A 1 103 ? 7.763 -5.010 2.742 1.00 84.88 103 THR A O 1
ATOM 837 N N . PHE A 1 104 ? 8.250 -3.711 0.984 1.00 91.50 104 PHE A N 1
ATOM 838 C CA . PHE A 1 104 ? 7.377 -2.615 1.381 1.00 91.50 104 PHE A CA 1
ATOM 839 C C . PHE A 1 104 ? 5.888 -2.986 1.301 1.00 91.50 104 PHE A C 1
ATOM 841 O O . PHE A 1 104 ? 5.144 -2.753 2.253 1.00 91.50 104 PHE A O 1
ATOM 848 N N . LEU A 1 105 ? 5.458 -3.623 0.209 1.00 87.31 105 LEU A N 1
ATOM 849 C CA . LEU A 1 105 ? 4.074 -4.059 0.020 1.00 87.31 105 LEU A CA 1
ATOM 850 C C . LEU A 1 105 ? 3.647 -5.096 1.062 1.00 87.31 105 LEU A C 1
ATOM 852 O O . LEU A 1 105 ? 2.545 -4.991 1.592 1.00 87.31 105 LEU A O 1
ATOM 856 N N . ASP A 1 106 ? 4.524 -6.038 1.419 1.00 82.94 106 ASP A N 1
ATOM 857 C CA . ASP A 1 106 ? 4.265 -7.019 2.482 1.00 82.94 106 ASP A CA 1
ATOM 858 C C . ASP A 1 106 ? 4.016 -6.350 3.850 1.00 82.94 106 ASP A C 1
ATOM 860 O O . ASP A 1 106 ? 3.164 -6.797 4.622 1.00 82.94 106 ASP A O 1
ATOM 864 N N . LYS A 1 107 ? 4.690 -5.228 4.147 1.00 93.25 107 LYS A N 1
ATOM 865 C CA . LYS A 1 107 ? 4.432 -4.454 5.375 1.00 93.25 107 LYS A CA 1
ATOM 866 C C . LYS A 1 107 ? 3.047 -3.812 5.370 1.00 93.25 107 LYS A C 1
ATOM 868 O O . LYS A 1 107 ? 2.358 -3.885 6.388 1.00 93.25 107 LYS A O 1
ATOM 873 N N . ILE A 1 108 ? 2.651 -3.185 4.259 1.00 93.12 108 ILE A N 1
ATOM 874 C CA . ILE A 1 108 ? 1.327 -2.553 4.129 1.00 93.12 108 ILE A CA 1
ATOM 875 C C . ILE A 1 108 ? 0.245 -3.621 4.255 1.00 93.12 108 ILE A C 1
ATOM 877 O O . ILE A 1 108 ? -0.697 -3.464 5.024 1.00 93.12 108 ILE A O 1
ATOM 881 N N . ASP A 1 109 ? 0.414 -4.725 3.539 1.00 88.19 109 ASP A N 1
ATOM 882 C CA . ASP A 1 109 ? -0.516 -5.841 3.520 1.00 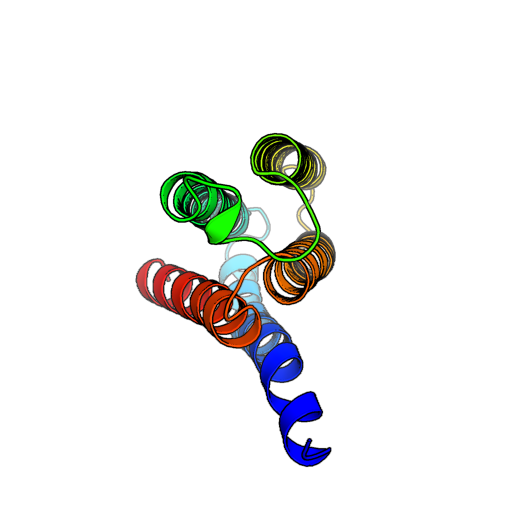88.19 109 ASP A CA 1
ATOM 883 C C . ASP A 1 109 ? -0.808 -6.383 4.926 1.00 88.19 109 ASP A C 1
ATOM 885 O O . ASP A 1 109 ? -1.958 -6.413 5.374 1.00 88.19 109 ASP A O 1
ATOM 889 N N . LYS A 1 110 ? 0.255 -6.712 5.670 1.00 91.12 110 LYS A N 1
ATOM 890 C CA . LYS A 1 110 ? 0.156 -7.169 7.061 1.00 91.12 110 LYS A CA 1
ATOM 891 C C . LYS A 1 110 ? -0.485 -6.122 7.957 1.00 91.12 110 LYS A C 1
ATOM 893 O O . LYS A 1 110 ? -1.288 -6.474 8.822 1.00 91.12 110 LYS A O 1
ATOM 898 N N . PHE A 1 111 ? -0.141 -4.850 7.763 1.00 95.06 111 PHE A N 1
ATOM 899 C CA . PHE A 1 111 ? -0.705 -3.756 8.539 1.00 95.06 111 PHE A CA 1
ATOM 900 C C . PHE A 1 111 ? -2.217 -3.624 8.323 1.00 95.06 111 PHE A C 1
ATOM 902 O O . PHE A 1 111 ? -2.957 -3.606 9.306 1.00 95.06 111 PHE A O 1
ATOM 909 N N . ILE A 1 112 ? -2.682 -3.594 7.072 1.00 93.25 112 ILE A N 1
ATOM 910 C CA . ILE A 1 112 ? -4.107 -3.484 6.736 1.00 93.25 112 ILE A CA 1
ATOM 911 C C . ILE A 1 112 ? -4.879 -4.704 7.240 1.00 93.25 112 ILE A C 1
ATOM 913 O O . ILE A 1 112 ? -5.901 -4.541 7.909 1.00 93.25 112 ILE A O 1
ATOM 917 N N . ASN A 1 113 ? -4.360 -5.910 6.998 1.00 91.44 113 ASN A N 1
ATOM 918 C CA . ASN A 1 113 ? -4.999 -7.149 7.437 1.00 91.44 113 ASN A CA 1
ATOM 919 C C . ASN A 1 113 ? -5.170 -7.205 8.965 1.00 91.44 113 ASN A C 1
ATOM 921 O O . ASN A 1 113 ? -6.212 -7.591 9.484 1.00 91.44 113 ASN A O 1
ATOM 925 N N . THR A 1 114 ? -4.156 -6.754 9.701 1.00 93.31 114 THR A N 1
ATOM 926 C CA . THR A 1 114 ? -4.155 -6.818 11.167 1.00 93.31 114 THR A CA 1
ATOM 927 C C . THR A 1 114 ? -5.039 -5.742 11.804 1.00 93.31 114 THR A C 1
ATOM 929 O O . THR A 1 114 ? -5.720 -5.999 12.796 1.00 93.31 114 THR A O 1
ATOM 932 N N . ASN A 1 115 ? -5.031 -4.524 11.256 1.00 93.88 115 ASN A N 1
ATOM 933 C CA . ASN A 1 115 ? -5.543 -3.349 11.967 1.00 93.88 115 ASN A CA 1
ATOM 934 C C . ASN A 1 115 ? -6.925 -2.872 11.507 1.00 93.88 115 ASN A C 1
ATOM 936 O O . ASN A 1 115 ? -7.503 -2.019 12.177 1.00 93.88 115 ASN A O 1
ATOM 940 N N . THR A 1 116 ? -7.477 -3.420 10.422 1.00 92.31 116 THR A N 1
ATOM 941 C CA . THR A 1 116 ? -8.777 -2.994 9.875 1.00 92.31 116 THR A CA 1
ATOM 942 C C . THR A 1 116 ? -9.850 -4.065 10.062 1.00 92.31 116 THR A C 1
ATOM 944 O O . THR A 1 116 ? -9.569 -5.267 10.015 1.00 92.31 116 THR A O 1
ATOM 947 N N . LYS A 1 117 ? -11.107 -3.652 10.259 1.00 91.06 117 LYS A N 1
ATOM 948 C CA . LYS A 1 117 ? -12.235 -4.591 10.183 1.00 91.06 117 LYS A CA 1
ATOM 949 C C . LYS A 1 117 ? -12.334 -5.156 8.772 1.00 91.06 117 LYS A C 1
ATOM 951 O O . LYS A 1 117 ? -12.127 -4.426 7.808 1.00 91.06 117 LYS A O 1
ATOM 956 N N . ASN A 1 118 ? -12.661 -6.444 8.656 1.00 88.56 118 ASN A N 1
ATOM 957 C CA . ASN A 1 118 ? -12.591 -7.189 7.391 1.00 88.56 118 ASN A CA 1
ATOM 958 C C . ASN A 1 118 ? -11.195 -7.087 6.745 1.00 88.56 118 ASN A C 1
ATOM 960 O O . ASN A 1 118 ? -11.058 -6.875 5.542 1.00 88.56 118 ASN A O 1
ATOM 964 N N . GLY A 1 119 ? -10.145 -7.193 7.565 1.00 87.06 119 GLY A N 1
ATOM 965 C CA . GLY A 1 119 ? -8.765 -6.955 7.144 1.00 87.06 119 GLY A CA 1
ATOM 966 C C . GLY A 1 119 ? -8.302 -7.802 5.962 1.00 87.06 119 GLY A C 1
ATOM 967 O O . GLY A 1 119 ? -7.601 -7.281 5.097 1.00 87.06 119 GLY A O 1
ATOM 968 N N . GLU A 1 120 ? -8.743 -9.057 5.871 1.00 85.56 120 GLU A N 1
ATOM 969 C CA . GLU A 1 120 ? -8.453 -9.927 4.727 1.00 85.56 120 GLU A CA 1
ATOM 970 C C . GLU A 1 120 ? -9.031 -9.354 3.423 1.00 85.56 120 GLU A C 1
ATOM 972 O O . GLU A 1 120 ? -8.305 -9.224 2.442 1.00 85.56 120 GLU A O 1
ATOM 977 N N . GLU A 1 121 ? -10.289 -8.899 3.436 1.00 87.44 121 GLU A N 1
ATOM 978 C CA . GLU A 1 121 ? -10.941 -8.284 2.272 1.00 87.44 121 GLU A CA 1
ATOM 979 C C . GLU A 1 121 ? -10.261 -6.969 1.865 1.00 87.44 121 GLU A C 1
ATOM 981 O O . GLU A 1 121 ? -10.062 -6.705 0.678 1.00 87.44 121 GLU A O 1
ATOM 986 N N . ASN A 1 122 ? -9.866 -6.136 2.834 1.00 88.00 122 ASN A N 1
ATOM 987 C CA . ASN A 1 122 ? -9.167 -4.880 2.548 1.00 88.00 122 ASN A CA 1
ATOM 988 C C . ASN A 1 122 ? -7.753 -5.120 2.000 1.00 88.00 122 ASN A C 1
ATOM 990 O O . ASN A 1 122 ? -7.323 -4.411 1.087 1.00 88.00 122 ASN A O 1
ATOM 994 N N . ALA A 1 123 ? -7.043 -6.122 2.524 1.00 85.00 123 ALA A N 1
ATOM 995 C CA . ALA A 1 123 ? -5.750 -6.539 1.997 1.00 85.00 123 ALA A CA 1
ATOM 996 C C . ALA A 1 123 ? -5.898 -7.100 0.574 1.00 85.00 123 ALA A C 1
ATOM 998 O O . ALA A 1 123 ? -5.162 -6.701 -0.324 1.00 85.00 123 ALA A O 1
ATOM 999 N N . ASP A 1 124 ? -6.906 -7.933 0.314 1.00 81.88 124 ASP A N 1
ATOM 1000 C CA . ASP A 1 124 ? -7.209 -8.414 -1.037 1.00 81.88 124 ASP A CA 1
ATOM 1001 C C . ASP A 1 124 ? -7.532 -7.278 -2.002 1.00 81.88 124 ASP A C 1
ATOM 1003 O O . ASP A 1 124 ? -7.052 -7.268 -3.138 1.00 81.88 124 ASP A O 1
ATOM 1007 N N . ARG A 1 125 ? -8.293 -6.279 -1.552 1.00 84.25 125 ARG A N 1
ATOM 1008 C CA . ARG A 1 125 ? -8.609 -5.107 -2.367 1.00 84.25 125 ARG A CA 1
ATOM 1009 C C . ARG A 1 125 ? -7.360 -4.304 -2.726 1.00 84.25 125 ARG A C 1
ATOM 1011 O O . ARG A 1 125 ? -7.207 -3.968 -3.896 1.00 84.25 125 ARG A O 1
ATOM 1018 N N . LEU A 1 126 ? -6.451 -4.059 -1.775 1.00 85.19 126 LEU A N 1
ATOM 1019 C CA . LEU A 1 126 ? -5.154 -3.417 -2.044 1.00 85.19 126 LEU A CA 1
ATOM 1020 C C . LEU A 1 126 ? -4.407 -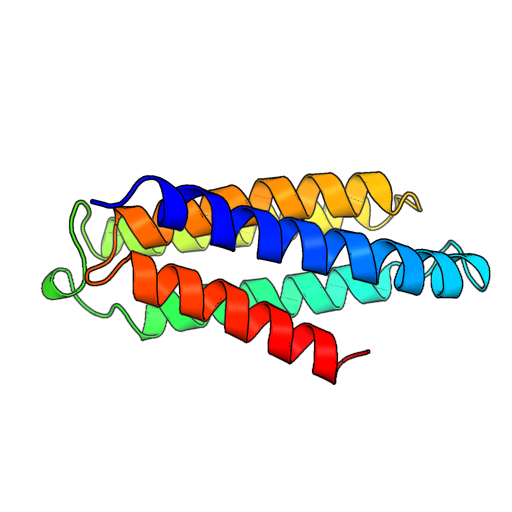4.149 -3.163 1.00 85.19 126 LEU A C 1
ATOM 1022 O O . LEU A 1 126 ? -3.977 -3.543 -4.144 1.00 85.19 126 LEU A O 1
ATOM 1026 N N . ARG A 1 127 ? -4.280 -5.472 -3.033 1.00 80.62 127 ARG A N 1
ATOM 1027 C CA . ARG A 1 127 ? -3.571 -6.309 -4.008 1.00 80.62 127 ARG A CA 1
ATOM 1028 C C . ARG A 1 127 ? -4.225 -6.231 -5.388 1.00 80.62 127 ARG A C 1
ATOM 1030 O O . ARG A 1 127 ? -3.534 -6.033 -6.387 1.00 80.62 127 ARG A O 1
ATOM 1037 N N . ASN A 1 128 ? -5.551 -6.352 -5.440 1.00 79.56 128 ASN A N 1
ATOM 1038 C CA . ASN A 1 128 ? -6.321 -6.315 -6.680 1.00 79.56 128 ASN A CA 1
ATOM 1039 C C . ASN A 1 128 ? -6.246 -4.945 -7.365 1.00 79.56 128 ASN A C 1
ATOM 1041 O O . ASN A 1 128 ? -6.015 -4.885 -8.572 1.00 79.56 128 ASN A O 1
ATOM 1045 N N . ASN A 1 129 ? -6.376 -3.849 -6.617 1.00 81.94 129 ASN A N 1
ATOM 1046 C CA . ASN A 1 129 ? -6.294 -2.497 -7.163 1.00 81.94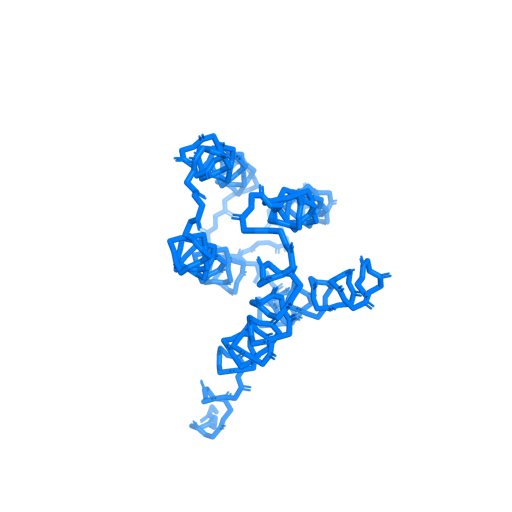 129 ASN A CA 1
ATOM 1047 C C . ASN A 1 129 ? -4.907 -2.196 -7.736 1.00 81.94 129 ASN A C 1
ATOM 1049 O O . ASN A 1 129 ? -4.794 -1.704 -8.860 1.00 81.94 129 ASN A O 1
ATOM 1053 N N . LEU A 1 130 ? -3.843 -2.550 -7.008 1.00 80.12 130 LEU A N 1
ATOM 1054 C CA . LEU A 1 130 ? -2.475 -2.382 -7.498 1.00 80.12 130 LEU A CA 1
ATOM 1055 C C . LEU A 1 130 ? -2.214 -3.236 -8.741 1.00 80.12 130 LEU A C 1
ATOM 1057 O O . LEU A 1 130 ? -1.582 -2.767 -9.687 1.00 80.12 130 LEU A O 1
ATOM 1061 N N . MET A 1 131 ? -2.759 -4.454 -8.790 1.00 73.25 131 MET A N 1
ATOM 1062 C CA . MET A 1 131 ? -2.683 -5.308 -9.974 1.00 73.25 131 MET A CA 1
ATOM 1063 C C . MET A 1 131 ? -3.420 -4.704 -11.177 1.00 73.25 131 MET A C 1
ATOM 1065 O O . MET A 1 131 ? -2.908 -4.763 -12.296 1.00 73.25 131 MET A O 1
ATOM 1069 N N . LEU A 1 132 ? -4.614 -4.141 -10.974 1.00 69.25 132 LEU A N 1
ATOM 1070 C CA . LEU A 1 132 ? -5.402 -3.513 -12.037 1.00 69.25 132 LEU A CA 1
ATOM 1071 C C . LEU A 1 132 ? -4.732 -2.245 -12.569 1.00 69.25 132 LEU A C 1
ATOM 1073 O O . LEU A 1 132 ? -4.601 -2.100 -13.783 1.00 69.25 132 LEU A O 1
ATOM 1077 N N . THR A 1 133 ? -4.266 -1.366 -11.679 1.00 65.88 133 THR A N 1
ATOM 1078 C CA . THR A 1 133 ? -3.545 -0.142 -12.053 1.00 65.88 133 THR A CA 1
ATOM 1079 C C . THR A 1 133 ? -2.294 -0.482 -12.852 1.00 65.88 133 THR A C 1
ATOM 1081 O O . THR A 1 133 ? -2.073 0.070 -13.925 1.00 65.88 133 THR A O 1
ATOM 1084 N N . TYR A 1 134 ? -1.531 -1.477 -12.404 1.00 62.44 134 TYR A N 1
ATOM 1085 C CA . TYR A 1 134 ? -0.348 -1.927 -13.124 1.00 62.44 134 TYR A CA 1
ATOM 1086 C C . TYR A 1 134 ? -0.677 -2.470 -14.526 1.00 62.44 134 TYR A C 1
ATOM 1088 O O . TYR A 1 134 ? -0.008 -2.119 -15.490 1.00 62.44 134 TYR A O 1
ATOM 1096 N N . LYS A 1 135 ? -1.725 -3.296 -14.669 1.00 62.31 135 LYS A N 1
ATOM 1097 C CA . LYS A 1 135 ? -2.158 -3.830 -15.977 1.00 62.31 135 LYS A CA 1
ATOM 1098 C C . LYS A 1 135 ? -2.641 -2.756 -16.954 1.00 62.31 135 LYS A C 1
ATOM 1100 O O . LYS A 1 135 ? -2.661 -3.011 -18.150 1.00 62.31 135 LYS A O 1
ATOM 1105 N N . LYS A 1 136 ? -3.125 -1.618 -16.452 1.00 63.16 136 LYS A N 1
ATOM 1106 C CA . LYS A 1 136 ? -3.661 -0.526 -17.272 1.00 63.16 136 LYS A CA 1
ATOM 1107 C C . LYS A 1 136 ? -2.559 0.390 -17.810 1.00 63.16 136 LYS A C 1
ATOM 1109 O O . LYS A 1 136 ? -2.694 0.917 -18.908 1.00 63.16 136 LYS A O 1
ATOM 1114 N N . GLU A 1 137 ? -1.494 0.579 -17.037 1.00 50.78 137 GLU A N 1
ATOM 1115 C CA . GLU A 1 137 ? -0.391 1.496 -17.352 1.00 50.78 137 GLU A CA 1
ATOM 1116 C C . GLU A 1 137 ? 0.747 0.842 -18.171 1.00 50.78 137 GLU A C 1
ATOM 1118 O O . GLU A 1 137 ? 1.741 1.511 -18.471 1.00 50.78 137 GLU A O 1
ATOM 1123 N N . MET A 1 138 ? 0.620 -0.446 -18.536 1.00 47.91 138 MET A N 1
ATOM 1124 C CA . MET A 1 138 ? 1.637 -1.254 -19.237 1.00 47.91 138 MET A CA 1
ATOM 1125 C C . MET A 1 138 ? 1.120 -2.020 -20.441 1.00 47.91 138 MET A C 1
ATOM 1127 O O . MET A 1 138 ? 1.908 -2.121 -21.413 1.00 47.91 138 MET A O 1
#

Radius of gyration: 15.77 Å; Cα contacts (8 Å, |Δi|>4): 84; chains: 1; bounding box: 35×33×42 Å

Mean predicted aligned error: 8.81 Å

Secondary structure (DSSP, 8-state):
--TTTTTSSHHHHHHHHHHHHHHHHHHHTT-TT--HHHHHHHHHHHHHHHHHHHH--SGGGBSSS-HHHHHHHHHHHHHHHHHHHHHHTT---HHHHHHHHHHHHHHHHHHHHHHBTTHHHHHHHHHHHHHHHHHH--

Foldseek 3Di:
DDPVVVPPDLVVLVVLLVVVLVVVVVVCVVPLLPPVLLVLLLVLLLVLLVVVLVVCVFQVFWDDDGNVVSNVVSVVLNVLSVVLCVVCNRPSDSVSSSVSVSVSLVVVLVCQLHIGVVSVVSSVVSSVSSSVSSVVVD